Protein AF-A0A520IF38-F1 (afdb_monomer_lite)

Radius of gyration: 32.6 Å; chains: 1; bounding box: 82×44×104 Å

Foldseek 3Di:
DDDDDDDPDPPPPDPDCVVVVVVVVVVVVVPPPPPDPPDDDPPNDDDDDAAEAEALDPCCLVPVLVVCVVVVHEYEYAYAQCRPNCVVCVVSVLVSVVSVHHYHHCWNHNADACPDPPNPVHDPVSHPVPADPVNRVVRRVVVVCVCCVSRPDDDPPDPPPPDDPPPPCPPPPPVDDD

Sequence (178 aa):
MTRRFKQVNDNKKKPTSFARLACAIAALCVVQNCWAAEFKWPQKYKAAVSLSYDDALDSQLDNAVPSLNKFKIKGTFYLVAASSTLAPRLEAWRKVAQQGHELGNHTLFHQCSKSAPGRDFVLAKNDLDKISLDQMVDQDSEVFFFVFRHFTNRHPQLPVSEGLLHTFRAGLKIDCIQ

pLDDT: mean 76.05, std 20.92, range [29.44, 98.44]

Secondary structure (DSSP, 8-state):
-------------PPPTHHHHHHHHHHHHHGGG--PPPP--GGG-------EE-TT-HHIIIIIHHHHHHTT---EEEE-TT-TTTTTTHHHHHHHHHTT-EEEE--SS--B--SSTT-TTS-GGGBGGG--HHHHHHHHHHHHHHHHHHHS-S-TTS----S-------SS------

Structure (mmCIF, N/CA/C/O backbone):
data_AF-A0A520IF38-F1
#
_entry.id   AF-A0A520IF38-F1
#
loop_
_atom_site.group_PDB
_atom_site.id
_atom_site.type_symbol
_atom_site.label_atom_id
_atom_site.label_alt_id
_atom_site.label_comp_id
_atom_site.label_asym_id
_atom_site.label_entity_id
_atom_site.label_seq_id
_atom_site.pdbx_PDB_ins_code
_atom_site.Cartn_x
_atom_site.Cartn_y
_atom_site.Cartn_z
_atom_site.occupancy
_atom_site.B_iso_or_equiv
_atom_site.auth_seq_id
_atom_site.auth_comp_id
_atom_site.auth_as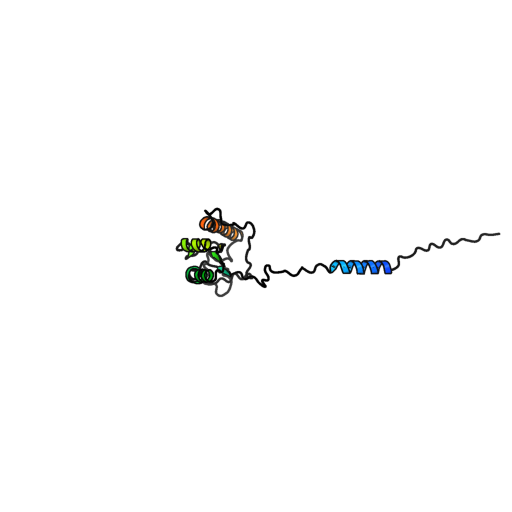ym_id
_atom_site.auth_atom_id
_atom_site.pdbx_PDB_model_num
ATOM 1 N N . MET A 1 1 ? 61.622 25.761 90.788 1.00 46.09 1 MET A N 1
ATOM 2 C CA . MET A 1 1 ? 62.059 25.715 89.370 1.00 46.09 1 MET A CA 1
ATOM 3 C C . MET A 1 1 ? 61.909 24.263 88.928 1.00 46.09 1 MET A C 1
ATOM 5 O O . MET A 1 1 ? 62.318 23.420 89.699 1.00 46.09 1 MET A O 1
ATOM 9 N N . THR A 1 2 ? 61.255 23.855 87.840 1.00 39.81 2 THR A N 1
ATOM 10 C CA . THR A 1 2 ? 61.107 24.480 86.519 1.00 39.81 2 THR A CA 1
ATOM 11 C C . THR A 1 2 ? 59.984 23.758 85.744 1.00 39.81 2 THR A C 1
ATOM 13 O O . THR A 1 2 ? 59.909 22.538 85.754 1.00 39.81 2 THR A O 1
ATOM 16 N N . ARG A 1 3 ? 59.140 24.551 85.068 1.00 44.78 3 ARG A N 1
ATOM 17 C CA . ARG A 1 3 ? 58.404 24.302 83.805 1.00 44.78 3 ARG A CA 1
ATOM 18 C C . ARG A 1 3 ? 57.651 22.967 83.618 1.00 44.78 3 ARG A C 1
ATOM 20 O O . ARG A 1 3 ? 58.190 21.970 83.156 1.00 44.78 3 ARG A O 1
ATOM 27 N N . ARG A 1 4 ? 56.328 23.038 83.818 1.00 49.22 4 ARG A N 1
ATOM 28 C CA . ARG A 1 4 ? 55.328 22.072 83.334 1.00 49.22 4 ARG A CA 1
ATOM 29 C C . ARG A 1 4 ? 55.086 22.309 81.833 1.00 49.22 4 ARG A C 1
ATOM 31 O O . ARG A 1 4 ? 54.652 23.392 81.448 1.00 49.22 4 ARG A O 1
ATOM 38 N N . PHE A 1 5 ? 55.370 21.309 81.001 1.00 54.53 5 PHE A N 1
ATOM 39 C CA . PHE A 1 5 ? 54.972 21.269 79.592 1.00 54.53 5 PHE A CA 1
ATOM 40 C C . PHE A 1 5 ? 53.438 21.239 79.487 1.00 54.53 5 PHE A C 1
ATOM 42 O O . PHE A 1 5 ? 52.798 20.375 80.086 1.00 54.53 5 PHE A O 1
ATOM 49 N N . LYS A 1 6 ? 52.837 22.152 78.714 1.00 52.03 6 LYS A N 1
ATOM 50 C CA . LYS A 1 6 ? 51.469 21.975 78.207 1.00 52.03 6 LYS A CA 1
ATOM 51 C C . LYS A 1 6 ? 51.571 21.253 76.865 1.00 52.03 6 LYS A C 1
ATOM 53 O O . LYS A 1 6 ? 52.006 21.843 75.882 1.00 52.03 6 LYS A O 1
ATOM 58 N N . GLN A 1 7 ? 51.172 19.984 76.837 1.00 52.84 7 GLN A N 1
ATOM 59 C CA . GLN A 1 7 ? 50.788 19.323 75.595 1.00 52.84 7 GLN A CA 1
ATOM 60 C C . GLN A 1 7 ? 49.534 20.018 75.053 1.00 52.84 7 GLN A C 1
ATOM 62 O O . GLN A 1 7 ? 48.501 20.044 75.722 1.00 52.84 7 GLN A O 1
ATOM 67 N N . VAL A 1 8 ? 49.616 20.575 73.846 1.00 56.62 8 VAL A N 1
ATOM 68 C CA . VAL A 1 8 ? 48.428 20.832 73.029 1.00 56.62 8 VAL A CA 1
ATOM 69 C C . VAL A 1 8 ? 48.197 19.554 72.238 1.00 56.62 8 VAL A C 1
ATOM 71 O O . VAL A 1 8 ? 48.957 19.220 71.335 1.00 56.62 8 VAL A O 1
ATOM 74 N N . ASN A 1 9 ? 47.197 18.794 72.670 1.00 50.81 9 ASN A N 1
ATOM 75 C CA . ASN A 1 9 ? 46.782 17.562 72.023 1.00 50.81 9 ASN A CA 1
ATOM 76 C C . ASN A 1 9 ? 45.869 17.945 70.851 1.00 50.81 9 ASN A C 1
ATOM 78 O O . ASN A 1 9 ? 44.745 18.405 71.060 1.00 50.81 9 ASN A O 1
ATOM 82 N N . ASP A 1 10 ? 46.377 17.814 69.628 1.00 59.31 10 ASP A N 1
ATOM 83 C CA . ASP A 1 10 ? 45.674 18.166 68.394 1.00 59.31 10 ASP A CA 1
ATOM 84 C C . ASP A 1 10 ? 44.671 17.054 68.045 1.00 59.31 10 ASP A C 1
ATOM 86 O O . ASP A 1 10 ? 44.930 16.145 67.254 1.00 59.31 10 ASP A O 1
ATOM 90 N N . ASN A 1 11 ? 43.522 17.063 68.725 1.00 52.97 11 ASN A N 1
ATOM 91 C CA . ASN A 1 11 ? 42.489 16.045 68.568 1.00 52.97 11 ASN A CA 1
ATOM 92 C C . ASN A 1 11 ? 41.610 16.371 67.348 1.00 52.97 11 ASN A C 1
ATOM 94 O O . ASN A 1 11 ? 40.465 16.818 67.469 1.00 52.97 11 ASN A O 1
ATOM 98 N N . LYS A 1 12 ? 42.165 16.172 66.146 1.00 59.44 12 LYS A N 1
ATOM 99 C CA . LYS A 1 12 ? 41.410 16.225 64.889 1.00 59.44 12 LYS A CA 1
ATOM 100 C C . LYS A 1 12 ? 40.370 15.107 64.898 1.00 59.44 12 LYS A C 1
ATOM 102 O O . LYS A 1 12 ? 40.682 13.943 64.646 1.00 59.44 12 LYS A O 1
ATOM 107 N N . LYS A 1 13 ? 39.119 15.468 65.198 1.00 59.72 13 LYS A N 1
ATOM 108 C CA . LYS A 1 13 ? 37.960 14.574 65.109 1.00 59.72 13 LYS A CA 1
ATOM 109 C C . LYS A 1 13 ? 37.870 14.032 63.681 1.00 59.72 13 LYS A C 1
ATOM 111 O O . LYS A 1 13 ? 37.511 14.759 62.758 1.00 59.72 13 LYS A O 1
ATOM 116 N N . LYS A 1 14 ? 38.227 12.758 63.494 1.00 59.25 14 LYS A N 1
ATOM 117 C CA . LYS A 1 14 ? 38.015 12.051 62.228 1.00 59.25 14 LYS A CA 1
ATOM 118 C C . LYS A 1 14 ? 36.505 12.020 61.960 1.00 59.25 14 LYS A C 1
ATOM 120 O O . LYS A 1 14 ? 35.764 11.624 62.861 1.00 59.25 14 LYS A O 1
ATOM 125 N N . PRO A 1 15 ? 36.036 12.448 60.775 1.00 54.50 15 PRO A N 1
ATOM 126 C CA . PRO A 1 15 ? 34.615 12.433 60.463 1.00 54.50 15 PRO A CA 1
ATOM 127 C C . PRO A 1 15 ? 34.105 10.993 60.563 1.00 54.50 15 PRO A C 1
ATOM 129 O O . PRO A 1 15 ? 34.643 10.076 59.941 1.00 54.50 15 PRO A O 1
ATOM 132 N N . THR A 1 16 ? 33.111 10.803 61.422 1.00 57.38 16 THR A N 1
ATOM 133 C CA . THR A 1 16 ? 32.509 9.514 61.751 1.00 57.38 16 THR A CA 1
ATOM 134 C C . THR A 1 16 ? 31.864 8.900 60.505 1.00 57.38 16 THR A C 1
ATOM 136 O O . THR A 1 16 ? 31.177 9.579 59.739 1.00 57.38 16 THR A O 1
ATOM 139 N N . SER A 1 17 ? 32.085 7.597 60.287 1.00 58.88 17 SER A N 1
ATOM 140 C CA . SER A 1 17 ? 31.620 6.862 59.094 1.00 58.88 17 SER A CA 1
ATOM 141 C C . SER A 1 17 ? 30.094 6.862 58.919 1.00 58.88 17 SER A C 1
ATOM 143 O O . SER A 1 17 ? 29.604 6.643 57.812 1.00 58.88 17 SER A O 1
ATOM 145 N N . PHE A 1 18 ? 29.346 7.209 59.969 1.00 55.03 18 PHE A N 1
ATOM 146 C CA . PHE A 1 18 ? 27.892 7.361 59.952 1.00 55.03 18 PHE A CA 1
ATOM 147 C C . PHE A 1 18 ? 27.392 8.451 58.993 1.00 55.03 18 PHE A C 1
ATOM 149 O O . PHE A 1 18 ? 26.365 8.257 58.347 1.00 55.03 18 PHE A O 1
ATOM 156 N N . ALA A 1 19 ? 28.132 9.553 58.816 1.00 54.25 19 ALA A N 1
ATOM 157 C CA . ALA A 1 19 ? 27.725 10.619 57.892 1.00 54.25 19 ALA A CA 1
ATOM 158 C C . ALA A 1 19 ? 27.808 10.184 56.415 1.00 54.25 19 ALA A C 1
ATOM 160 O O . ALA A 1 19 ? 27.009 10.614 55.586 1.00 54.25 19 ALA A O 1
ATOM 161 N N . ARG A 1 20 ? 28.747 9.288 56.080 1.00 53.75 20 ARG A N 1
ATOM 162 C CA . ARG A 1 20 ? 28.906 8.759 54.715 1.00 53.75 20 ARG A CA 1
ATOM 163 C C . ARG A 1 20 ? 27.850 7.706 54.376 1.00 53.75 20 ARG A C 1
ATOM 165 O O . ARG A 1 20 ? 27.393 7.663 53.239 1.00 53.75 20 ARG A O 1
ATOM 172 N N . LEU A 1 21 ? 27.428 6.910 55.361 1.00 54.97 21 LEU A N 1
ATOM 173 C CA . LEU A 1 21 ? 26.376 5.907 55.179 1.00 54.97 21 LEU A CA 1
ATOM 174 C C . LEU A 1 21 ? 24.992 6.554 54.989 1.00 54.97 21 LEU A C 1
ATOM 176 O O . LEU A 1 21 ? 24.224 6.113 54.139 1.00 54.97 21 LEU A O 1
ATOM 180 N N . ALA A 1 22 ? 24.707 7.649 55.702 1.00 56.53 22 ALA A N 1
ATOM 181 C CA . ALA A 1 22 ? 23.460 8.402 55.545 1.00 56.53 22 ALA A CA 1
ATOM 182 C C . ALA A 1 22 ? 23.320 9.047 54.148 1.00 56.53 22 ALA A C 1
ATOM 184 O O . ALA A 1 22 ? 22.251 8.968 53.544 1.00 56.53 22 ALA A O 1
ATOM 185 N N . CYS A 1 23 ? 24.401 9.610 53.589 1.00 55.41 23 CYS A N 1
ATOM 186 C CA . CYS A 1 23 ? 24.392 10.134 52.215 1.00 55.41 23 CYS A CA 1
ATOM 187 C C . CYS A 1 23 ? 24.214 9.037 51.151 1.00 55.41 23 CYS A C 1
ATOM 189 O O . CYS A 1 23 ? 23.537 9.270 50.154 1.00 55.41 23 CYS A O 1
ATOM 191 N N . ALA A 1 24 ? 24.784 7.844 51.351 1.00 57.03 24 ALA A N 1
ATOM 192 C CA . ALA A 1 24 ? 24.654 6.740 50.396 1.00 57.03 24 ALA A CA 1
ATOM 193 C C . ALA A 1 24 ? 23.223 6.165 50.344 1.00 57.03 24 ALA A C 1
ATOM 195 O O . ALA A 1 24 ? 22.737 5.829 49.267 1.00 57.03 24 ALA A O 1
ATOM 196 N N . ILE A 1 25 ? 22.523 6.112 51.483 1.00 57.88 25 ILE A N 1
ATOM 197 C CA . ILE A 1 25 ? 21.121 5.666 51.552 1.00 57.88 25 ILE A CA 1
ATOM 198 C C . ILE A 1 25 ? 20.184 6.714 50.931 1.00 57.88 25 ILE A C 1
ATOM 200 O O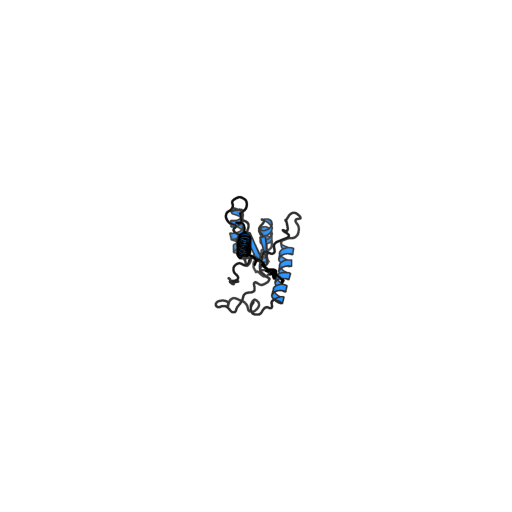 . ILE A 1 25 ? 19.291 6.359 50.166 1.00 57.88 25 ILE A O 1
ATOM 204 N N . ALA A 1 26 ? 20.424 8.007 51.178 1.00 58.03 26 ALA A N 1
ATOM 205 C CA . ALA A 1 26 ? 19.653 9.078 50.546 1.00 58.03 26 ALA A CA 1
ATOM 206 C C . ALA A 1 26 ? 19.834 9.109 49.015 1.00 58.03 26 ALA A C 1
ATOM 208 O O . ALA A 1 26 ? 18.866 9.325 48.291 1.00 58.03 26 ALA A O 1
ATOM 209 N N . ALA A 1 27 ? 21.043 8.830 48.513 1.00 57.41 27 ALA A N 1
ATOM 210 C CA . ALA A 1 27 ? 21.309 8.747 47.077 1.00 57.41 27 ALA A CA 1
ATOM 211 C C . ALA A 1 27 ? 20.628 7.539 46.405 1.00 57.41 27 ALA A C 1
ATOM 213 O O . ALA A 1 27 ? 20.219 7.647 45.253 1.00 57.41 27 ALA A O 1
ATOM 214 N N . LEU A 1 28 ? 20.447 6.418 47.115 1.00 55.19 28 LEU A N 1
ATOM 215 C CA . LEU A 1 28 ? 19.783 5.221 46.582 1.00 55.19 28 LEU A CA 1
ATOM 216 C C . LEU A 1 28 ? 18.256 5.401 46.443 1.00 55.19 28 LEU A C 1
ATOM 218 O O . LEU A 1 28 ? 17.656 4.844 45.526 1.00 55.19 28 LEU A O 1
ATOM 222 N N . CYS A 1 29 ? 17.632 6.231 47.288 1.00 54.22 29 CYS A N 1
ATOM 223 C CA . CYS A 1 29 ? 16.196 6.533 47.209 1.00 54.22 29 CYS A CA 1
ATOM 224 C C . CYS A 1 29 ? 15.817 7.452 46.032 1.00 54.22 29 CYS A C 1
ATOM 226 O O . CYS A 1 29 ? 14.695 7.375 45.538 1.00 54.22 29 CYS A O 1
ATOM 228 N N . VAL A 1 30 ? 16.732 8.297 45.539 1.00 56.22 30 VAL A N 1
ATOM 229 C CA . VAL A 1 30 ? 16.448 9.207 44.406 1.00 56.22 30 VAL A CA 1
ATOM 230 C C . VAL A 1 30 ? 16.386 8.459 43.063 1.00 56.22 30 VAL A C 1
ATOM 232 O O . VAL A 1 30 ? 15.740 8.925 42.129 1.00 56.22 30 VAL A O 1
ATOM 235 N N . VAL A 1 31 ? 16.976 7.262 42.966 1.00 57.16 31 VAL A N 1
ATOM 236 C CA . VAL A 1 31 ? 17.011 6.468 41.720 1.00 57.16 31 VAL A CA 1
ATOM 237 C C . VAL A 1 31 ? 15.728 5.642 41.502 1.00 57.16 31 VAL A C 1
ATOM 239 O O . VAL A 1 31 ? 15.521 5.099 40.421 1.00 57.16 31 VAL A O 1
ATOM 242 N N . GLN A 1 32 ? 14.825 5.553 42.487 1.00 56.34 32 GLN A N 1
ATOM 243 C CA . GLN A 1 32 ? 13.659 4.656 42.410 1.00 56.34 32 GLN A CA 1
ATOM 244 C C . GLN A 1 32 ? 12.448 5.203 41.633 1.00 56.34 32 GLN A C 1
ATOM 246 O O . GLN A 1 32 ? 11.543 4.430 41.335 1.00 56.34 32 GLN A O 1
ATOM 251 N N . ASN A 1 33 ? 12.423 6.482 41.240 1.00 55.97 33 ASN A N 1
ATOM 252 C CA . ASN A 1 33 ? 11.250 7.084 40.581 1.00 55.97 33 ASN A CA 1
ATOM 253 C C . ASN A 1 33 ? 11.306 7.158 39.046 1.00 55.97 33 ASN A C 1
ATOM 255 O O . ASN A 1 33 ? 10.424 7.755 38.435 1.00 55.97 33 ASN A O 1
ATOM 259 N N . CYS A 1 34 ? 12.262 6.493 38.394 1.00 58.94 34 CYS A N 1
ATOM 260 C CA . CYS A 1 34 ? 12.189 6.248 36.947 1.00 58.94 34 CYS A CA 1
ATOM 261 C C . CYS A 1 34 ? 11.393 4.969 36.634 1.00 58.94 34 CYS A C 1
ATOM 263 O O . CYS A 1 34 ? 11.820 4.140 35.835 1.00 58.94 34 CYS A O 1
ATOM 265 N N . TRP A 1 35 ? 10.245 4.772 37.281 1.00 57.28 35 TRP A N 1
ATOM 266 C CA . TRP A 1 35 ? 9.264 3.806 36.795 1.00 57.28 35 TRP A CA 1
ATOM 267 C C . TRP A 1 35 ? 8.404 4.545 35.782 1.00 57.28 35 TRP A C 1
ATOM 269 O O . TRP A 1 35 ? 7.701 5.494 36.131 1.00 57.28 35 TRP A O 1
ATOM 279 N N . ALA A 1 36 ? 8.527 4.156 34.512 1.00 67.19 36 ALA A N 1
ATOM 280 C CA . ALA A 1 36 ? 7.678 4.665 33.447 1.00 67.19 36 ALA A CA 1
ATOM 281 C C . ALA A 1 36 ? 6.216 4.553 33.899 1.00 67.19 36 ALA A C 1
ATOM 283 O O . ALA A 1 36 ? 5.750 3.461 34.228 1.00 67.19 36 ALA A O 1
ATOM 284 N N . ALA A 1 37 ? 5.521 5.690 33.981 1.00 72.94 37 ALA A N 1
ATOM 285 C CA . ALA A 1 37 ? 4.114 5.712 34.343 1.00 72.94 37 ALA A CA 1
ATOM 286 C C . ALA A 1 37 ? 3.343 4.754 33.424 1.00 72.94 37 ALA A C 1
ATOM 288 O O . ALA A 1 37 ? 3.540 4.765 32.208 1.00 72.94 37 ALA A O 1
ATOM 289 N N . GLU A 1 38 ? 2.485 3.919 34.012 1.00 79.00 38 GLU A N 1
ATOM 290 C CA . GLU A 1 38 ? 1.653 2.975 33.268 1.00 79.00 38 GLU A CA 1
ATOM 291 C C . GLU A 1 38 ? 0.860 3.733 32.193 1.00 79.00 38 GLU A C 1
ATOM 293 O O . GLU A 1 38 ? 0.093 4.652 32.503 1.00 79.00 38 GLU A O 1
ATOM 298 N N . PHE A 1 39 ? 1.072 3.382 30.920 1.00 84.94 39 PHE A N 1
ATOM 299 C CA . PHE A 1 39 ? 0.350 4.001 29.814 1.00 84.94 39 PHE A CA 1
ATOM 300 C C . PHE A 1 39 ? -1.143 3.694 29.948 1.00 84.94 39 PHE A C 1
ATOM 302 O O . PHE A 1 39 ? -1.565 2.539 29.895 1.00 84.94 39 PHE A O 1
ATOM 309 N N . LYS A 1 40 ? -1.955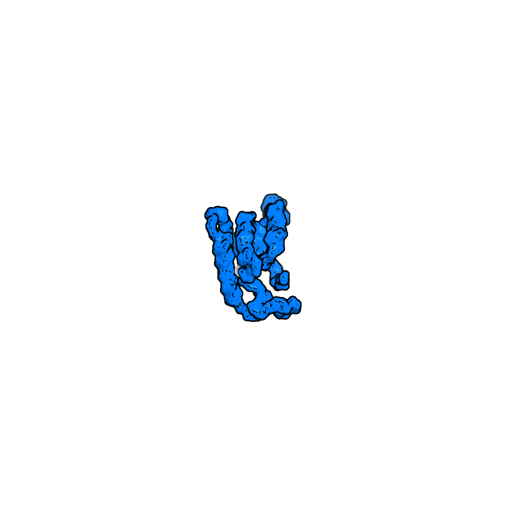 4.742 30.107 1.00 86.88 40 LYS A N 1
ATOM 310 C CA . LYS A 1 40 ? -3.409 4.617 30.194 1.00 86.88 40 LYS A CA 1
ATOM 311 C C . LYS A 1 40 ? -4.026 4.898 28.837 1.00 86.88 40 LYS A C 1
ATOM 313 O O . LYS A 1 40 ? -4.005 6.029 28.358 1.00 86.88 40 LYS A O 1
ATOM 318 N N . TRP A 1 41 ? -4.630 3.871 28.256 1.00 89.62 41 TRP A N 1
ATOM 319 C CA . TRP A 1 41 ? -5.449 4.023 27.064 1.00 89.62 41 TRP A CA 1
ATOM 320 C C . TRP A 1 41 ? -6.585 5.036 27.302 1.00 89.62 41 TRP A C 1
ATOM 322 O O . TRP A 1 41 ? -7.235 5.008 28.356 1.00 89.62 41 TRP A O 1
ATOM 332 N N . PRO A 1 42 ? -6.872 5.919 26.331 1.00 89.12 42 PRO A N 1
ATOM 333 C CA . PRO A 1 42 ? -8.000 6.836 26.422 1.00 89.12 42 PRO A CA 1
ATOM 334 C C . PRO A 1 42 ? -9.330 6.068 26.456 1.00 89.12 42 PRO A C 1
ATOM 336 O O . PRO A 1 42 ? -9.422 4.928 26.007 1.00 89.12 42 PRO A O 1
ATOM 339 N N . GLN A 1 43 ? -10.381 6.698 26.994 1.00 84.94 43 GLN A N 1
ATOM 340 C CA . GLN A 1 43 ? -11.774 6.215 26.924 1.00 84.94 43 GLN A CA 1
ATOM 341 C C . GLN A 1 43 ? -12.000 4.748 27.369 1.00 84.94 43 GLN A C 1
ATOM 343 O O . GLN A 1 43 ? -12.951 4.106 26.932 1.00 84.94 43 GLN A O 1
ATOM 348 N N . LYS A 1 44 ? -11.167 4.227 28.287 1.00 86.62 44 LYS A N 1
ATOM 349 C CA . LYS A 1 44 ? -11.210 2.842 28.811 1.00 86.62 44 LYS A CA 1
ATOM 350 C C . LYS A 1 44 ? -10.914 1.746 27.774 1.00 86.62 44 LYS A C 1
ATOM 352 O O . LYS A 1 44 ? -11.206 0.576 28.039 1.00 86.62 44 LYS A O 1
ATOM 357 N N . TYR A 1 45 ? -10.331 2.086 26.623 1.00 89.69 45 TYR A N 1
ATOM 358 C CA . TYR A 1 45 ? -9.839 1.074 25.689 1.00 89.69 45 TYR A CA 1
ATOM 359 C C . TYR A 1 45 ? -8.713 0.248 26.322 1.00 89.69 45 TYR A C 1
ATOM 361 O O . TYR A 1 45 ? -8.150 0.611 27.352 1.00 89.69 45 TYR A O 1
ATOM 369 N N . LYS A 1 46 ? -8.417 -0.910 25.733 1.00 91.00 46 LYS A N 1
ATOM 370 C CA . LYS A 1 46 ? -7.360 -1.817 26.218 1.00 91.00 46 LYS A CA 1
ATOM 371 C C . LYS A 1 46 ? -6.290 -2.106 25.169 1.00 91.00 46 LYS A C 1
ATOM 373 O O . LYS A 1 46 ? -5.245 -2.649 25.506 1.00 91.00 46 LYS A O 1
ATOM 378 N N . ALA A 1 47 ? -6.573 -1.774 23.914 1.00 91.38 47 ALA A N 1
ATOM 379 C CA . ALA A 1 47 ? -5.694 -1.960 22.775 1.00 91.38 47 ALA A CA 1
ATOM 380 C C . ALA A 1 47 ? -6.150 -1.051 21.627 1.00 91.38 47 ALA A C 1
ATOM 382 O O . ALA A 1 47 ? -7.297 -0.594 21.608 1.00 91.38 47 ALA A O 1
ATOM 383 N N . ALA A 1 48 ? -5.264 -0.862 20.655 1.00 90.12 48 ALA A N 1
ATOM 384 C CA . ALA A 1 48 ? -5.577 -0.330 19.338 1.00 90.12 48 ALA A CA 1
ATOM 385 C C . ALA A 1 48 ? -5.186 -1.365 18.278 1.00 90.12 48 ALA A C 1
ATOM 387 O O . ALA A 1 48 ? -4.229 -2.117 18.462 1.00 90.12 48 ALA A O 1
ATOM 388 N N . VAL A 1 49 ? -5.934 -1.396 17.178 1.00 91.88 49 VAL A N 1
ATOM 389 C CA . VAL A 1 49 ? -5.649 -2.231 16.008 1.00 91.88 49 VAL A CA 1
ATOM 390 C C . VAL A 1 49 ? -5.530 -1.303 14.809 1.00 91.88 49 VAL A C 1
ATOM 392 O O . VAL A 1 49 ? -6.397 -0.454 14.611 1.00 91.88 49 VAL A O 1
ATOM 395 N N . SER A 1 50 ? -4.465 -1.471 14.027 1.00 92.00 50 SER A N 1
ATOM 396 C CA . SER A 1 50 ? -4.303 -0.831 12.722 1.00 92.00 50 SER A CA 1
ATOM 397 C C . SER A 1 50 ? -4.427 -1.898 11.640 1.00 92.00 50 SER A C 1
ATOM 399 O O . SER A 1 50 ? -3.828 -2.967 11.767 1.00 92.00 50 SER A O 1
ATOM 401 N N . LEU A 1 51 ? -5.230 -1.626 10.613 1.00 95.50 51 LEU A N 1
ATOM 402 C CA . LEU A 1 51 ? -5.403 -2.504 9.459 1.00 95.50 51 LEU A CA 1
ATOM 403 C C . LEU A 1 51 ? -4.769 -1.829 8.246 1.00 95.50 51 LEU A C 1
ATOM 405 O O . LEU A 1 51 ? -5.276 -0.808 7.776 1.00 95.50 51 LEU A O 1
ATOM 409 N N . SER A 1 52 ? -3.675 -2.409 7.762 1.00 94.94 52 SER A N 1
ATOM 410 C CA . SER A 1 52 ? -2.949 -1.946 6.583 1.00 94.94 52 SER A CA 1
ATOM 411 C C . SER A 1 52 ? -2.967 -2.991 5.472 1.00 94.94 52 SER A C 1
ATOM 413 O O . SER A 1 52 ? -2.975 -4.194 5.742 1.00 94.94 52 SER A O 1
ATOM 415 N N . TYR A 1 53 ? -2.982 -2.519 4.231 1.00 95.50 53 TYR A N 1
ATOM 416 C CA . TYR A 1 53 ? -3.002 -3.336 3.022 1.00 95.50 53 TYR A CA 1
ATOM 417 C C . TYR A 1 53 ? -1.964 -2.805 2.034 1.00 95.50 53 TYR A C 1
ATOM 419 O O . TYR A 1 53 ? -1.959 -1.606 1.763 1.00 95.50 53 TYR A O 1
ATOM 427 N N . ASP A 1 54 ? -1.147 -3.690 1.470 1.00 93.50 54 ASP A N 1
ATOM 428 C CA . ASP A 1 54 ? -0.045 -3.339 0.564 1.00 93.50 54 ASP A CA 1
ATOM 429 C C . ASP A 1 54 ? -0.385 -3.728 -0.890 1.00 93.50 54 ASP A C 1
ATOM 431 O O . ASP A 1 54 ? -1.393 -4.382 -1.143 1.00 93.50 54 ASP A O 1
ATOM 435 N N . ASP A 1 55 ? 0.414 -3.314 -1.871 1.00 92.50 55 ASP A N 1
ATOM 436 C CA . ASP A 1 55 ? 0.342 -3.744 -3.287 1.00 92.50 55 ASP A CA 1
ATOM 437 C C . ASP A 1 55 ? -0.825 -3.241 -4.154 1.00 92.50 55 ASP A C 1
ATOM 439 O O . ASP A 1 55 ? -0.813 -3.415 -5.378 1.00 92.50 55 ASP A O 1
ATOM 443 N N . ALA A 1 56 ? -1.815 -2.557 -3.574 1.00 93.69 56 ALA A N 1
ATOM 444 C CA . ALA A 1 56 ? -2.997 -2.060 -4.289 1.00 93.69 56 ALA A CA 1
ATOM 445 C C . ALA A 1 56 ? -3.796 -3.157 -5.032 1.00 93.69 56 ALA A C 1
ATOM 447 O O . ALA A 1 56 ? -4.276 -2.936 -6.142 1.00 93.69 56 ALA A O 1
ATOM 448 N N . LEU A 1 57 ? -3.960 -4.352 -4.467 1.00 94.94 57 LEU A N 1
ATOM 449 C CA . LEU A 1 57 ? -4.621 -5.471 -5.159 1.00 94.94 57 LEU A CA 1
ATOM 450 C C . LEU A 1 57 ? -6.109 -5.207 -5.472 1.00 94.94 57 LEU A C 1
ATOM 452 O O . LEU A 1 57 ? -6.819 -4.575 -4.691 1.00 94.94 57 LEU A O 1
ATOM 456 N N . ASP A 1 58 ? -6.630 -5.786 -6.562 1.00 96.75 58 ASP A N 1
ATOM 457 C CA . ASP A 1 58 ? -8.058 -5.690 -6.926 1.00 96.75 58 ASP A CA 1
ATOM 458 C C . ASP A 1 58 ? -8.983 -6.196 -5.812 1.00 96.75 58 ASP A C 1
ATOM 460 O O . ASP A 1 58 ? -10.007 -5.583 -5.504 1.00 96.75 58 ASP A O 1
ATOM 464 N N . SER A 1 59 ? -8.574 -7.268 -5.128 1.00 97.06 59 SER A N 1
ATOM 465 C CA . SER A 1 59 ? -9.315 -7.845 -4.004 1.00 97.06 59 SER A CA 1
ATOM 466 C C . SER A 1 59 ? -9.536 -6.856 -2.856 1.00 97.06 59 SER A C 1
ATOM 468 O O . SER A 1 59 ? -10.498 -7.006 -2.097 1.00 97.06 59 SER A O 1
ATOM 470 N N . GLN A 1 60 ? -8.689 -5.833 -2.728 1.00 97.50 60 GLN A N 1
ATOM 471 C CA . GLN A 1 60 ? -8.842 -4.798 -1.713 1.00 97.50 60 GLN A CA 1
ATOM 472 C C . GLN A 1 60 ? -10.016 -3.886 -2.046 1.00 97.50 60 GLN A C 1
ATOM 474 O O . GLN A 1 60 ? -10.842 -3.616 -1.175 1.00 97.50 60 GLN A O 1
ATOM 479 N N . LEU A 1 61 ? -10.138 -3.475 -3.308 1.00 97.81 61 LEU A N 1
ATOM 480 C CA . LEU A 1 61 ? -11.273 -2.688 -3.783 1.00 97.81 61 LEU A CA 1
ATOM 481 C C . LEU A 1 61 ? -12.569 -3.504 -3.776 1.00 97.81 61 LEU A C 1
ATOM 483 O O . LEU A 1 61 ? -13.617 -2.983 -3.398 1.00 97.81 61 LEU A O 1
ATOM 487 N N . ASP A 1 62 ? -12.492 -4.775 -4.166 1.00 98.19 62 ASP A N 1
ATOM 488 C CA . ASP A 1 62 ? -13.677 -5.605 -4.391 1.00 98.19 62 ASP A CA 1
ATOM 489 C C . ASP A 1 62 ? -14.221 -6.235 -3.101 1.00 98.19 62 ASP A C 1
ATOM 491 O O . ASP A 1 62 ? -15.428 -6.439 -2.981 1.00 98.19 62 ASP A O 1
ATOM 495 N N . ASN A 1 63 ? -13.358 -6.504 -2.112 1.00 98.38 63 ASN A N 1
ATOM 496 C CA . ASN A 1 63 ? -13.741 -7.219 -0.888 1.00 98.38 63 ASN A CA 1
ATOM 497 C C . ASN A 1 63 ? -13.404 -6.454 0.396 1.00 98.38 63 ASN A C 1
ATOM 499 O O . ASN A 1 63 ? -14.268 -6.300 1.269 1.00 98.38 63 ASN A O 1
ATOM 503 N N . ALA A 1 64 ? -12.160 -5.980 0.538 1.00 98.12 64 ALA A N 1
ATOM 504 C CA . ALA A 1 64 ? -11.691 -5.395 1.796 1.00 98.12 64 ALA A CA 1
ATOM 505 C C . ALA A 1 64 ? -12.388 -4.062 2.098 1.00 98.12 64 ALA A C 1
ATOM 507 O O . ALA A 1 64 ? -13.000 -3.917 3.156 1.00 98.12 64 ALA A O 1
ATOM 508 N N . VAL A 1 65 ? -12.377 -3.121 1.152 1.00 98.25 65 VAL A N 1
ATOM 509 C CA . VAL A 1 65 ? -13.012 -1.803 1.289 1.00 98.25 65 VAL A CA 1
ATOM 510 C C . VAL A 1 65 ? -14.513 -1.927 1.599 1.00 98.25 65 VAL A C 1
ATOM 512 O O . VAL A 1 65 ? -14.953 -1.341 2.593 1.00 98.25 65 VAL A O 1
ATOM 515 N N . PRO A 1 66 ? -15.324 -2.712 0.855 1.00 98.38 66 PRO A N 1
ATOM 516 C CA . PRO A 1 66 ? -16.731 -2.917 1.204 1.00 98.38 66 PRO A CA 1
ATOM 517 C C . PRO A 1 66 ? -16.936 -3.475 2.617 1.00 98.38 66 PRO A C 1
ATOM 519 O O . PRO A 1 66 ? -17.833 -3.028 3.336 1.00 98.38 66 PRO A O 1
ATOM 522 N N . SER A 1 67 ? -16.090 -4.417 3.040 1.00 98.44 67 SER A N 1
ATOM 523 C CA . SER A 1 67 ? -16.176 -5.033 4.368 1.00 98.44 67 SER A CA 1
ATOM 524 C C . SER A 1 67 ? -15.850 -4.035 5.478 1.00 98.44 67 SER A C 1
ATOM 526 O O . SER A 1 67 ? -16.618 -3.902 6.431 1.00 98.44 67 SER A O 1
ATOM 528 N N . LEU A 1 68 ? -14.759 -3.280 5.338 1.00 98.38 68 LEU A N 1
ATOM 529 C CA . LEU A 1 68 ? -14.371 -2.242 6.294 1.00 98.38 68 LEU A CA 1
ATOM 530 C C . LEU A 1 68 ? -15.461 -1.174 6.426 1.00 98.38 68 LEU A C 1
ATOM 532 O O . LEU A 1 68 ? -15.877 -0.842 7.538 1.00 98.38 68 LEU A O 1
ATOM 536 N N . ASN A 1 69 ? -16.000 -0.712 5.296 1.00 98.12 69 ASN A N 1
ATOM 537 C CA . ASN A 1 69 ? -17.088 0.260 5.264 1.00 98.12 69 ASN A CA 1
ATOM 538 C C . ASN A 1 69 ? -18.349 -0.248 5.969 1.00 98.12 69 ASN A C 1
ATOM 540 O O . ASN A 1 69 ? -18.946 0.488 6.759 1.00 98.12 69 ASN A O 1
ATOM 544 N N . LYS A 1 70 ? -18.730 -1.513 5.747 1.00 98.25 70 LYS A N 1
ATOM 545 C CA . LYS A 1 70 ? -19.877 -2.146 6.417 1.00 98.25 70 LYS A CA 1
ATOM 546 C C . LYS A 1 70 ? -19.757 -2.086 7.941 1.00 98.25 70 LYS A C 1
ATOM 548 O O . LYS A 1 70 ? -20.748 -1.824 8.620 1.00 98.25 70 LYS A O 1
ATOM 553 N N . PHE A 1 71 ? -18.556 -2.297 8.476 1.00 97.69 71 PHE A N 1
ATOM 554 C CA . PHE A 1 71 ? -18.293 -2.249 9.917 1.00 97.69 71 PHE A CA 1
ATOM 555 C C . PHE A 1 71 ? -17.855 -0.867 10.422 1.00 97.69 71 PHE A C 1
ATOM 557 O O . PHE A 1 71 ? -17.584 -0.716 11.610 1.00 97.69 71 PHE A O 1
ATOM 564 N N . LYS A 1 72 ? -17.824 0.152 9.549 1.00 96.94 72 LYS A N 1
ATOM 565 C CA . LYS A 1 72 ? -17.353 1.515 9.848 1.00 96.94 72 LYS A CA 1
ATOM 566 C C . LYS A 1 72 ? -15.914 1.553 10.385 1.00 96.94 72 LYS A C 1
ATOM 568 O O . LYS A 1 72 ? -15.563 2.443 11.157 1.00 96.94 72 LYS A O 1
ATOM 573 N N . ILE A 1 73 ? -15.085 0.603 9.961 1.00 96.69 73 ILE A N 1
ATOM 574 C CA . ILE A 1 73 ? -13.665 0.520 10.307 1.00 96.69 73 ILE A CA 1
ATOM 575 C C . ILE A 1 73 ? -12.863 1.244 9.222 1.00 96.69 73 ILE A C 1
ATOM 577 O O . ILE A 1 73 ? -13.183 1.145 8.038 1.00 96.69 73 ILE A O 1
ATOM 581 N N . LYS A 1 74 ? -11.832 1.992 9.621 1.00 96.06 74 LYS A N 1
ATOM 582 C CA . LYS A 1 74 ? -10.885 2.622 8.692 1.00 96.06 74 LYS A CA 1
ATOM 583 C C . LYS A 1 74 ? -9.636 1.765 8.552 1.00 96.06 74 LYS A C 1
ATOM 585 O O . LYS A 1 74 ? -9.296 0.999 9.447 1.00 96.06 74 LYS A O 1
ATOM 590 N N . GLY A 1 75 ? -8.997 1.891 7.401 1.00 96.06 75 GLY A N 1
ATOM 591 C CA . GLY A 1 75 ? -7.791 1.154 7.050 1.00 96.06 75 GLY A CA 1
ATOM 592 C C . GLY A 1 75 ? -6.890 2.022 6.189 1.00 96.06 75 GLY A C 1
ATOM 593 O O . GLY A 1 75 ? -7.367 3.004 5.606 1.00 96.06 75 GLY A O 1
ATOM 594 N N . THR A 1 76 ? -5.625 1.634 6.131 1.00 96.00 76 THR A N 1
ATOM 595 C CA . THR A 1 76 ? -4.574 2.301 5.362 1.00 96.00 76 THR A CA 1
ATOM 596 C C . THR A 1 76 ? -4.177 1.404 4.194 1.00 96.00 76 THR A C 1
ATOM 598 O O . THR A 1 76 ? -3.938 0.214 4.380 1.00 96.00 76 THR A O 1
ATOM 601 N N . PHE A 1 77 ? -4.131 1.955 2.986 1.00 94.88 77 PHE A N 1
ATOM 602 C CA . PHE A 1 77 ? -3.780 1.220 1.771 1.00 94.88 77 PHE A CA 1
ATOM 603 C C . PHE A 1 77 ? -2.509 1.815 1.176 1.00 94.88 77 PHE A C 1
ATOM 605 O O . PHE A 1 77 ? -2.523 2.955 0.712 1.00 94.88 77 PHE A O 1
ATOM 612 N N . TYR A 1 78 ? -1.414 1.066 1.192 1.00 93.00 78 TYR A N 1
ATOM 613 C CA . TYR A 1 78 ? -0.150 1.468 0.595 1.00 93.00 78 TYR A CA 1
ATOM 614 C C . TYR A 1 78 ? -0.151 1.076 -0.884 1.00 93.00 78 TYR A C 1
ATOM 616 O O . TYR A 1 78 ? -0.189 -0.099 -1.244 1.00 93.00 78 TYR A O 1
ATOM 624 N N . LEU A 1 79 ? -0.149 2.083 -1.757 1.00 92.44 79 LEU A N 1
ATOM 625 C CA . LEU A 1 79 ? -0.306 1.901 -3.193 1.00 92.44 79 LEU A CA 1
ATOM 626 C C . LEU A 1 79 ? 1.048 1.876 -3.896 1.00 92.44 79 LEU A C 1
ATOM 628 O O . LEU A 1 79 ? 1.854 2.792 -3.736 1.00 92.44 79 LEU A O 1
ATOM 632 N N . VAL A 1 80 ? 1.259 0.867 -4.738 1.00 91.56 80 VAL A N 1
ATOM 633 C CA . VAL A 1 80 ? 2.395 0.818 -5.666 1.00 91.56 80 VAL A CA 1
ATOM 634 C C . VAL A 1 80 ? 2.032 1.634 -6.904 1.00 91.56 80 VAL A C 1
ATOM 636 O O . VAL A 1 80 ? 1.071 1.304 -7.606 1.00 91.56 80 VAL A O 1
ATOM 639 N N . ALA A 1 81 ? 2.787 2.693 -7.202 1.00 89.31 81 ALA A N 1
ATOM 640 C CA . ALA A 1 81 ? 2.416 3.623 -8.273 1.00 89.31 81 ALA A CA 1
ATOM 641 C C . ALA A 1 81 ? 2.396 2.980 -9.672 1.00 89.31 81 ALA A C 1
ATOM 643 O O . ALA A 1 81 ? 1.546 3.325 -10.495 1.00 89.31 81 ALA A O 1
ATOM 644 N N . ALA A 1 82 ? 3.279 2.014 -9.935 1.00 89.31 82 ALA A N 1
ATOM 645 C CA . ALA A 1 82 ? 3.289 1.250 -11.182 1.00 89.31 82 ALA A CA 1
ATOM 646 C C . ALA A 1 82 ? 2.377 0.007 -11.160 1.00 89.31 82 ALA A C 1
ATOM 648 O O . ALA A 1 82 ? 2.461 -0.815 -12.077 1.00 89.31 82 ALA A O 1
ATOM 649 N N . SER A 1 83 ? 1.528 -0.169 -10.137 1.00 90.00 83 SER A N 1
ATOM 650 C CA . SER A 1 83 ? 0.617 -1.315 -10.082 1.00 90.00 83 SER A CA 1
ATOM 651 C C . SER A 1 83 ? -0.345 -1.317 -11.267 1.00 90.00 83 SER A C 1
ATOM 653 O O . SER A 1 83 ? -0.924 -0.292 -11.641 1.00 90.00 83 SER A O 1
ATOM 655 N N . SER A 1 84 ? -0.563 -2.507 -11.825 1.00 90.06 84 SER A N 1
ATOM 656 C CA . SER A 1 84 ? -1.503 -2.723 -12.928 1.00 90.06 84 SER A CA 1
ATOM 657 C C . SER A 1 84 ? -2.957 -2.407 -12.562 1.00 90.06 84 SER A C 1
ATOM 659 O O . SER A 1 84 ? -3.759 -2.133 -13.450 1.00 90.06 84 SER A O 1
ATOM 661 N N . THR A 1 85 ? -3.295 -2.388 -11.272 1.00 90.50 85 THR A N 1
ATOM 662 C CA . THR A 1 85 ? -4.644 -2.103 -10.765 1.00 90.50 85 THR A CA 1
ATOM 663 C C . THR A 1 85 ? -4.875 -0.607 -10.540 1.00 90.50 85 THR A C 1
ATOM 665 O O . THR A 1 85 ? -6.014 -0.136 -10.593 1.00 90.50 85 THR A O 1
ATOM 668 N N . LEU A 1 86 ? -3.809 0.166 -10.300 1.00 91.69 86 LEU A N 1
ATOM 669 C CA . LEU A 1 86 ? -3.920 1.549 -9.850 1.00 91.69 86 LEU A CA 1
ATOM 670 C C . LEU A 1 86 ? -4.422 2.464 -10.964 1.00 91.69 86 LEU A C 1
ATOM 672 O O . LEU A 1 86 ? -5.441 3.131 -10.792 1.00 91.69 86 LEU A O 1
ATOM 676 N N . ALA A 1 87 ? -3.737 2.489 -12.112 1.00 91.50 87 ALA A N 1
ATOM 677 C CA . ALA A 1 87 ? -4.097 3.385 -13.210 1.00 91.50 87 ALA A CA 1
ATOM 678 C C . ALA A 1 87 ? -5.498 3.092 -13.791 1.00 91.50 87 ALA A C 1
ATOM 680 O O . ALA A 1 87 ? -6.285 4.035 -13.915 1.00 91.50 87 ALA A O 1
ATOM 681 N N . PRO A 1 88 ? -5.884 1.829 -14.076 1.00 95.44 88 PRO A N 1
ATOM 682 C CA . PRO A 1 88 ? -7.216 1.528 -14.606 1.00 95.44 88 PRO A CA 1
ATOM 683 C C . PRO A 1 88 ? -8.350 1.797 -13.612 1.00 95.44 88 PRO A C 1
ATOM 685 O O . PRO A 1 88 ? -9.477 2.069 -14.025 1.00 95.44 88 PRO A O 1
ATOM 688 N N . ARG A 1 89 ? -8.073 1.733 -12.303 1.00 95.81 89 ARG A N 1
ATOM 689 C CA . ARG A 1 89 ? -9.076 1.908 -11.241 1.00 95.81 89 ARG A CA 1
ATOM 690 C C . ARG A 1 89 ? -8.821 3.147 -10.387 1.00 95.81 89 ARG A C 1
ATOM 692 O O . ARG A 1 89 ? -9.271 3.206 -9.243 1.00 95.81 89 ARG A O 1
ATOM 699 N N . LEU A 1 90 ? -8.159 4.166 -10.939 1.00 93.12 90 LEU A N 1
ATOM 700 C CA . LEU A 1 90 ? -7.770 5.372 -10.201 1.00 93.12 90 LEU A CA 1
ATOM 701 C C . LEU A 1 90 ? -8.964 6.046 -9.509 1.00 93.12 90 LEU A C 1
ATOM 703 O O . LEU A 1 90 ? -8.873 6.461 -8.357 1.00 93.12 90 LEU A O 1
ATOM 707 N N . GLU A 1 91 ? -10.114 6.100 -10.182 1.00 94.56 91 GLU A N 1
ATOM 708 C CA . GLU A 1 91 ? -11.351 6.642 -9.607 1.00 94.56 91 GLU A CA 1
ATOM 709 C C . GLU A 1 91 ? -11.893 5.811 -8.437 1.00 94.56 91 GLU A C 1
ATOM 711 O O . GLU A 1 91 ? -12.464 6.362 -7.497 1.00 94.56 91 GLU A O 1
ATOM 716 N N . ALA A 1 92 ? -11.709 4.488 -8.453 1.00 96.25 92 ALA A N 1
ATOM 717 C CA . ALA A 1 92 ? -12.086 3.646 -7.322 1.00 96.25 92 ALA A CA 1
ATOM 718 C C . ALA A 1 92 ? -11.197 3.954 -6.111 1.00 96.25 92 ALA A C 1
ATOM 720 O O . ALA A 1 92 ? -11.716 4.180 -5.021 1.00 96.25 92 ALA A O 1
ATOM 721 N N . TRP A 1 93 ? -9.884 4.081 -6.315 1.00 95.25 93 TRP A N 1
ATOM 722 C CA . TRP A 1 93 ? -8.949 4.483 -5.262 1.00 95.25 93 TRP A CA 1
ATOM 723 C C . TRP A 1 93 ? -9.237 5.890 -4.721 1.00 95.25 93 TRP A C 1
ATOM 725 O O . TRP A 1 93 ? -9.234 6.101 -3.511 1.00 95.25 93 TRP A O 1
ATOM 735 N N . ARG A 1 94 ? -9.612 6.848 -5.577 1.00 93.94 94 ARG A N 1
ATOM 736 C CA . ARG A 1 94 ? -10.075 8.174 -5.124 1.00 93.94 94 ARG A CA 1
ATOM 737 C C . ARG A 1 94 ? -11.296 8.081 -4.213 1.00 93.94 94 ARG A C 1
ATOM 739 O O . ARG A 1 94 ? -11.350 8.768 -3.194 1.00 93.94 94 ARG A O 1
ATOM 746 N N . LYS A 1 95 ? -12.255 7.207 -4.533 1.00 95.38 95 LYS A N 1
ATOM 747 C CA . LYS A 1 95 ? -13.422 6.961 -3.670 1.00 95.38 95 LYS A CA 1
ATOM 748 C C . LYS A 1 95 ? -13.029 6.351 -2.325 1.00 95.38 95 LYS A C 1
ATOM 750 O O . LYS A 1 95 ? -13.631 6.722 -1.324 1.00 95.38 95 LYS A O 1
ATOM 755 N N . VAL A 1 96 ? -12.021 5.476 -2.277 1.00 95.75 96 VAL A N 1
ATOM 756 C CA . VAL A 1 96 ? -11.490 4.921 -1.016 1.00 95.75 96 VAL A CA 1
ATOM 757 C C . VAL A 1 96 ? -11.017 6.047 -0.088 1.00 95.75 96 VAL A C 1
ATOM 759 O O . VAL A 1 96 ? -11.452 6.109 1.063 1.00 95.75 96 VAL A O 1
ATOM 762 N N . ALA A 1 97 ? -10.232 7.001 -0.599 1.00 93.06 97 ALA A N 1
ATOM 763 C CA . ALA A 1 97 ? -9.818 8.177 0.174 1.00 93.06 97 ALA A CA 1
ATOM 764 C C . ALA A 1 97 ? -11.014 9.040 0.621 1.00 93.06 97 ALA A C 1
ATOM 766 O O . ALA A 1 97 ? -11.112 9.423 1.785 1.00 93.06 97 ALA A O 1
ATOM 767 N N . GLN A 1 98 ? -11.976 9.299 -0.273 1.00 93.44 98 GLN A N 1
ATOM 768 C CA . GLN A 1 98 ? -13.191 10.068 0.051 1.00 93.44 98 GLN A CA 1
ATOM 769 C C . GLN A 1 98 ? -14.066 9.397 1.120 1.00 93.44 98 GLN A C 1
ATOM 771 O O . GLN A 1 98 ? -14.767 10.075 1.867 1.00 93.44 98 GLN A O 1
ATOM 776 N N . GLN A 1 99 ? -14.019 8.068 1.221 1.00 94.56 99 GLN A N 1
ATOM 777 C CA . GLN A 1 99 ? -14.682 7.305 2.277 1.00 94.56 99 GLN A CA 1
ATOM 778 C C . GLN A 1 99 ? -13.953 7.409 3.627 1.00 94.56 99 GLN A C 1
ATOM 780 O O . GLN A 1 99 ? -14.450 6.883 4.623 1.00 94.56 99 GLN A O 1
ATOM 785 N N . GLY A 1 100 ? -12.811 8.098 3.702 1.00 93.69 100 GLY A N 1
ATOM 786 C CA . GLY A 1 100 ? -12.043 8.334 4.926 1.00 93.69 100 GLY A CA 1
ATOM 787 C C . GLY A 1 100 ? -11.022 7.244 5.249 1.00 93.69 100 GLY A C 1
ATOM 788 O O . GLY A 1 100 ? -10.618 7.131 6.404 1.00 93.69 100 GLY A O 1
ATOM 789 N N . HIS A 1 101 ? -10.656 6.414 4.271 1.00 95.75 101 HIS A N 1
ATOM 790 C CA . HIS A 1 101 ? -9.479 5.553 4.369 1.00 95.75 101 HIS A CA 1
ATOM 791 C C . HIS A 1 101 ? -8.212 6.349 4.048 1.00 95.75 101 HIS A C 1
ATOM 793 O O . HIS A 1 101 ? -8.258 7.338 3.316 1.00 95.75 101 HIS A O 1
ATOM 799 N N . GLU A 1 102 ? -7.080 5.900 4.576 1.00 94.00 102 GLU A N 1
ATOM 800 C CA . GLU A 1 102 ? -5.778 6.487 4.272 1.00 94.00 102 GLU A CA 1
ATOM 801 C C . GLU A 1 102 ? -5.170 5.801 3.044 1.00 94.00 102 GLU A C 1
ATOM 803 O O . GLU A 1 102 ? -5.239 4.577 2.919 1.00 94.00 102 GLU A O 1
ATOM 808 N N . LEU A 1 103 ? -4.567 6.583 2.146 1.00 92.75 103 LEU A N 1
ATOM 809 C CA . LEU A 1 103 ? -3.773 6.073 1.029 1.00 92.75 103 LEU A CA 1
ATOM 810 C C . LEU A 1 103 ? -2.311 6.472 1.236 1.00 92.75 103 LEU A C 1
ATOM 812 O O . LEU A 1 103 ? -2.000 7.660 1.320 1.00 92.75 103 LEU A O 1
ATOM 816 N N . GLY A 1 104 ? -1.434 5.477 1.312 1.00 90.19 104 GLY A N 1
ATOM 817 C CA . GLY A 1 104 ? 0.006 5.633 1.481 1.00 90.19 104 GLY A CA 1
ATOM 818 C C . GLY A 1 104 ? 0.792 5.247 0.227 1.00 90.19 104 GLY A C 1
ATOM 819 O O . GLY A 1 104 ? 0.246 4.711 -0.735 1.00 90.19 104 GLY A O 1
ATOM 820 N N . ASN 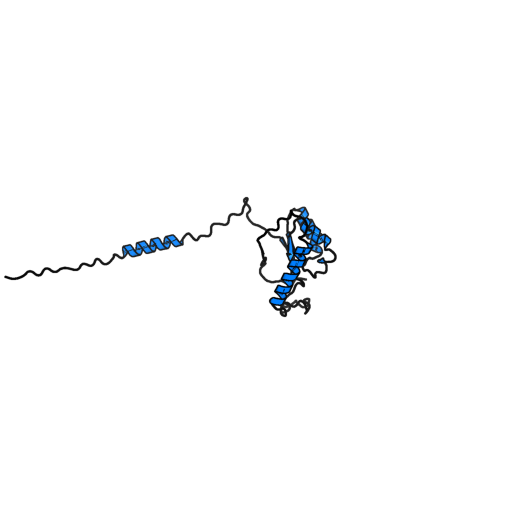A 1 105 ? 2.097 5.511 0.252 1.00 90.00 105 ASN A N 1
ATOM 821 C CA . ASN A 1 105 ? 3.041 5.119 -0.795 1.00 90.00 105 ASN A CA 1
ATOM 822 C C . ASN A 1 105 ? 3.635 3.729 -0.491 1.00 90.00 105 ASN A C 1
ATOM 824 O O . ASN A 1 105 ? 4.124 3.517 0.617 1.00 90.00 105 ASN A O 1
ATOM 828 N N . HIS A 1 106 ? 3.633 2.817 -1.469 1.00 91.88 106 HIS A N 1
ATOM 829 C CA . HIS A 1 106 ? 4.335 1.529 -1.416 1.00 91.88 106 HIS A CA 1
ATOM 830 C C . HIS A 1 106 ? 5.448 1.410 -2.469 1.00 91.88 106 HIS A C 1
ATOM 832 O O . HIS A 1 106 ? 5.621 0.368 -3.100 1.00 91.88 106 HIS A O 1
ATOM 838 N N . THR A 1 107 ? 6.210 2.487 -2.663 1.00 89.19 107 THR A N 1
ATOM 839 C CA . THR A 1 107 ? 7.230 2.683 -3.708 1.00 89.19 107 THR A CA 1
ATOM 840 C C . THR A 1 107 ? 6.656 2.765 -5.131 1.00 89.19 107 THR A C 1
ATOM 842 O O . THR A 1 107 ? 5.450 2.646 -5.379 1.00 89.19 107 THR A O 1
ATOM 845 N N . LEU A 1 108 ? 7.542 2.989 -6.107 1.00 89.25 108 LEU A N 1
ATOM 846 C CA . LEU A 1 108 ? 7.161 3.064 -7.516 1.00 89.25 108 LEU A CA 1
ATOM 847 C C . LEU A 1 108 ? 6.945 1.678 -8.121 1.00 89.25 108 LEU A C 1
ATOM 849 O O . LEU A 1 108 ? 5.953 1.476 -8.819 1.00 89.25 108 LEU A O 1
ATOM 853 N N . PHE A 1 109 ? 7.850 0.733 -7.851 1.00 89.81 109 PHE A N 1
ATOM 854 C CA . PHE A 1 109 ? 7.892 -0.563 -8.538 1.00 89.81 109 PHE A CA 1
ATOM 855 C C . PHE A 1 109 ? 7.833 -1.781 -7.613 1.00 89.81 109 PHE A C 1
ATOM 857 O O . PHE A 1 109 ? 7.968 -2.899 -8.115 1.00 89.81 109 PHE A O 1
ATOM 864 N N . HIS A 1 110 ? 7.620 -1.586 -6.310 1.00 90.75 110 HIS A N 1
ATOM 865 C CA . HIS A 1 110 ? 7.601 -2.653 -5.311 1.00 90.75 110 HIS A CA 1
ATOM 866 C C . HIS A 1 110 ? 8.882 -3.501 -5.364 1.00 90.75 110 HIS A C 1
ATOM 868 O O . HIS A 1 110 ? 8.876 -4.699 -5.665 1.00 90.75 110 HIS A O 1
ATOM 874 N N . GLN A 1 111 ? 10.023 -2.837 -5.172 1.00 90.75 111 GLN A N 1
ATOM 875 C CA . GLN A 1 111 ? 11.322 -3.496 -5.162 1.00 90.75 111 GLN A CA 1
ATOM 876 C C . GLN A 1 111 ? 11.391 -4.562 -4.077 1.00 90.75 111 GLN A C 1
ATOM 878 O O . GLN A 1 111 ? 11.048 -4.331 -2.920 1.00 90.75 111 GLN A O 1
ATOM 883 N N . CYS A 1 112 ? 11.936 -5.711 -4.450 1.00 91.00 112 CYS A N 1
ATOM 884 C CA . CYS A 1 112 ? 12.075 -6.855 -3.572 1.00 91.00 112 CYS A CA 1
ATOM 885 C C . CYS A 1 112 ? 13.487 -7.432 -3.677 1.00 91.00 112 CYS A C 1
ATOM 887 O O . CYS A 1 112 ? 14.061 -7.493 -4.764 1.00 91.00 112 CYS A O 1
ATOM 889 N N . SER A 1 113 ? 14.038 -7.896 -2.554 1.00 91.25 113 SER A N 1
ATOM 890 C CA . SER A 1 113 ? 15.301 -8.638 -2.553 1.00 91.25 113 SER A CA 1
ATOM 891 C C . SER A 1 113 ? 15.145 -9.966 -3.293 1.00 91.25 113 SER A C 1
ATOM 893 O O . SER A 1 113 ? 14.270 -10.778 -2.969 1.00 91.25 113 SER A O 1
ATOM 895 N N . LYS A 1 114 ? 16.008 -10.200 -4.284 1.00 92.31 114 LYS A N 1
ATOM 896 C CA . LYS A 1 114 ? 16.000 -11.425 -5.086 1.00 92.31 114 LYS A CA 1
ATOM 897 C C . LYS A 1 114 ? 16.896 -12.523 -4.505 1.00 92.31 114 LYS A C 1
ATOM 899 O O . LYS A 1 114 ? 16.745 -13.684 -4.871 1.00 92.31 114 LYS A O 1
ATOM 904 N N . SER A 1 115 ? 17.809 -12.184 -3.598 1.00 91.31 115 SER A N 1
ATOM 905 C CA . SER A 1 115 ? 18.811 -13.105 -3.043 1.00 91.31 115 SER A CA 1
ATOM 906 C C . SER A 1 115 ? 18.247 -14.251 -2.190 1.00 91.31 115 SER A C 1
ATOM 908 O O . SER A 1 115 ? 18.929 -15.260 -1.997 1.00 91.31 115 SER A O 1
ATOM 910 N N . ALA A 1 116 ? 17.014 -14.135 -1.689 1.00 88.38 116 ALA A N 1
ATOM 911 C CA . ALA A 1 116 ? 16.377 -15.181 -0.890 1.00 88.38 116 ALA A CA 1
ATOM 912 C C . ALA A 1 116 ? 15.774 -16.316 -1.757 1.00 88.38 116 ALA A C 1
ATOM 914 O O . ALA A 1 116 ? 15.299 -16.063 -2.865 1.00 88.38 116 ALA A O 1
ATOM 915 N N . PRO A 1 117 ? 15.717 -17.570 -1.260 1.00 90.06 117 PRO A N 1
ATOM 916 C CA . PRO A 1 117 ? 15.066 -18.676 -1.969 1.00 90.06 117 PRO A CA 1
ATOM 917 C C . PRO A 1 117 ? 13.588 -18.401 -2.289 1.00 90.06 117 PRO A C 1
ATOM 919 O O . PRO A 1 117 ? 12.873 -17.806 -1.483 1.00 90.06 117 PRO A O 1
ATOM 922 N N . GLY A 1 118 ? 13.114 -18.878 -3.445 1.00 88.75 118 GLY A N 1
ATOM 923 C CA . GLY A 1 118 ? 11.712 -18.732 -3.865 1.00 88.75 118 GLY A CA 1
ATOM 924 C C . GLY A 1 118 ? 11.352 -17.350 -4.425 1.00 88.75 118 GLY A C 1
ATOM 925 O O . GLY A 1 118 ? 10.174 -17.012 -4.500 1.00 88.75 118 GLY A O 1
ATOM 926 N N . ARG A 1 119 ? 12.345 -16.542 -4.817 1.00 90.00 119 ARG A N 1
ATOM 927 C CA . ARG A 1 119 ? 12.180 -15.175 -5.351 1.00 90.00 119 ARG A CA 1
ATOM 928 C C . ARG A 1 119 ? 12.337 -15.075 -6.871 1.00 90.00 119 ARG A C 1
ATOM 930 O O . ARG A 1 119 ? 12.577 -13.993 -7.401 1.00 90.00 119 ARG A O 1
ATOM 937 N N . ASP A 1 120 ? 12.169 -16.176 -7.602 1.00 90.75 120 ASP A N 1
ATOM 938 C CA . ASP A 1 120 ? 12.352 -16.195 -9.064 1.00 90.75 120 ASP A CA 1
ATOM 939 C C . ASP A 1 120 ? 11.373 -15.277 -9.810 1.00 90.75 120 ASP A C 1
ATOM 941 O O . ASP A 1 120 ? 11.690 -14.765 -10.885 1.00 90.75 120 ASP A O 1
ATOM 945 N N . PHE A 1 121 ? 10.214 -15.007 -9.202 1.00 89.12 121 PHE A N 1
ATOM 946 C CA . PHE A 1 121 ? 9.212 -14.074 -9.712 1.00 89.12 121 PHE A CA 1
ATOM 947 C C . PHE A 1 121 ? 9.669 -12.606 -9.689 1.00 89.12 121 PHE A C 1
ATOM 949 O O . PHE A 1 121 ? 9.087 -11.773 -10.386 1.00 89.12 121 PHE A O 1
ATOM 956 N N . VAL A 1 122 ? 10.711 -12.269 -8.920 1.00 90.81 122 VAL A N 1
ATOM 957 C CA . VAL A 1 122 ? 11.254 -10.911 -8.861 1.00 90.81 122 VAL A CA 1
ATOM 958 C C . VAL A 1 122 ? 12.010 -10.626 -10.155 1.00 90.81 122 VAL A C 1
ATOM 960 O O . VAL A 1 122 ? 13.056 -11.220 -10.460 1.00 90.81 122 VAL A O 1
ATOM 963 N N . LEU A 1 123 ? 11.475 -9.695 -10.944 1.00 90.62 123 LEU A N 1
ATOM 964 C CA . LEU A 1 123 ? 12.107 -9.241 -12.178 1.00 90.62 123 LEU A CA 1
ATOM 965 C C . LEU A 1 123 ? 13.450 -8.578 -11.867 1.00 90.62 123 LEU A C 1
ATOM 967 O O . LEU A 1 123 ? 13.572 -7.846 -10.893 1.00 90.62 123 LEU A O 1
ATOM 971 N N . ALA A 1 124 ? 14.444 -8.757 -12.741 1.00 91.50 124 ALA A N 1
ATOM 972 C CA . ALA A 1 124 ? 15.779 -8.182 -12.537 1.00 91.50 124 ALA A CA 1
ATOM 973 C C . ALA A 1 124 ? 15.768 -6.650 -12.364 1.00 91.50 124 ALA A C 1
ATOM 975 O O . ALA A 1 124 ? 16.614 -6.110 -11.665 1.00 91.50 124 ALA A O 1
ATOM 976 N N . LYS A 1 125 ? 14.796 -5.959 -12.976 1.00 89.06 125 LYS A N 1
ATOM 977 C CA . LYS A 1 125 ? 14.596 -4.507 -12.834 1.00 89.06 125 LYS A CA 1
ATOM 978 C C . LYS A 1 125 ? 14.015 -4.072 -11.477 1.00 89.06 125 LYS A C 1
ATOM 980 O O . LYS A 1 125 ? 14.107 -2.898 -11.146 1.00 89.06 125 LYS A O 1
ATOM 985 N N . ASN A 1 126 ? 13.430 -4.998 -10.718 1.00 90.50 126 ASN A N 1
ATOM 986 C CA . ASN A 1 126 ? 12.841 -4.760 -9.395 1.00 90.50 126 ASN A CA 1
ATOM 987 C C . ASN A 1 126 ? 13.703 -5.366 -8.270 1.00 90.50 126 ASN A C 1
ATOM 989 O O . ASN A 1 126 ? 13.267 -5.413 -7.123 1.00 90.50 126 ASN A O 1
ATOM 993 N N . ASP A 1 127 ? 14.896 -5.864 -8.603 1.00 92.81 127 ASP A N 1
ATOM 994 C CA . ASP A 1 127 ? 15.817 -6.497 -7.665 1.00 92.81 127 ASP A CA 1
ATOM 995 C C . ASP A 1 127 ? 16.415 -5.448 -6.720 1.00 92.81 127 ASP A C 1
ATOM 997 O O . ASP A 1 127 ? 17.284 -4.661 -7.104 1.00 92.81 127 ASP A O 1
ATOM 1001 N N . LEU A 1 128 ? 15.926 -5.439 -5.480 1.00 92.25 128 LEU A N 1
ATOM 1002 C CA . LEU A 1 128 ? 16.350 -4.507 -4.438 1.00 92.25 128 LEU A CA 1
ATOM 1003 C C . LEU A 1 128 ? 17.846 -4.631 -4.134 1.00 92.25 128 LEU A C 1
ATOM 1005 O O . LEU A 1 128 ? 18.475 -3.638 -3.784 1.00 92.25 128 LEU A O 1
ATOM 1009 N N . ASP A 1 129 ? 18.433 -5.816 -4.323 1.00 92.69 129 ASP A N 1
ATOM 1010 C CA . ASP A 1 129 ? 19.841 -6.077 -4.003 1.00 92.69 129 ASP A CA 1
ATOM 1011 C C . ASP A 1 129 ? 20.803 -5.313 -4.935 1.00 92.69 129 ASP A C 1
ATOM 1013 O O . ASP A 1 129 ? 22.008 -5.255 -4.689 1.00 92.69 129 ASP A O 1
ATOM 1017 N N . LYS A 1 130 ? 20.277 -4.729 -6.021 1.00 93.81 130 LYS A N 1
ATOM 1018 C CA . LYS A 1 130 ? 21.034 -4.000 -7.050 1.00 93.81 130 LYS A CA 1
ATOM 1019 C C . LYS A 1 130 ? 20.703 -2.512 -7.117 1.00 93.81 130 LYS A C 1
ATOM 1021 O O . LYS A 1 130 ? 21.226 -1.823 -7.992 1.00 93.81 130 LYS A O 1
ATOM 1026 N N . ILE A 1 131 ? 19.836 -2.026 -6.235 1.00 89.50 131 ILE A N 1
ATOM 1027 C CA . ILE A 1 131 ? 19.387 -0.633 -6.206 1.00 89.50 131 ILE A CA 1
ATOM 1028 C C . ILE A 1 131 ? 20.121 0.103 -5.084 1.00 89.50 131 ILE A C 1
ATOM 1030 O O . ILE A 1 131 ? 20.259 -0.414 -3.976 1.00 89.50 131 ILE A O 1
ATOM 1034 N N . SER A 1 132 ? 20.629 1.304 -5.371 1.00 92.19 132 SER A N 1
ATOM 1035 C CA . SER A 1 132 ? 21.282 2.136 -4.357 1.00 92.19 132 SER A CA 1
ATOM 1036 C C . SER A 1 132 ? 20.260 2.796 -3.428 1.00 92.19 132 SER A C 1
ATOM 1038 O O . SER A 1 132 ? 19.092 2.967 -3.777 1.00 92.19 132 SER A O 1
ATOM 1040 N N . LEU A 1 133 ? 20.710 3.218 -2.243 1.00 89.50 133 LEU A N 1
ATOM 1041 C CA . LEU A 1 133 ? 19.863 3.980 -1.322 1.00 89.50 133 LEU A CA 1
ATOM 1042 C C . LEU A 1 133 ? 19.341 5.270 -1.965 1.00 89.50 133 LEU A C 1
ATOM 1044 O O . LEU A 1 133 ? 18.158 5.556 -1.835 1.00 89.50 133 LEU A O 1
ATOM 1048 N N . ASP A 1 134 ? 20.182 5.996 -2.705 1.00 91.56 134 ASP A N 1
ATOM 1049 C CA . ASP A 1 134 ? 19.774 7.229 -3.389 1.00 91.56 134 ASP A CA 1
ATOM 1050 C C . ASP A 1 134 ? 18.687 6.956 -4.434 1.00 91.56 134 ASP A C 1
ATOM 1052 O O . ASP A 1 134 ? 17.671 7.638 -4.461 1.00 91.56 134 ASP A O 1
ATOM 1056 N N . GLN A 1 135 ? 18.831 5.885 -5.222 1.00 89.12 135 GLN A N 1
ATOM 1057 C CA . GLN A 1 135 ? 17.804 5.478 -6.184 1.00 89.12 135 GLN A CA 1
ATOM 1058 C C . GLN A 1 135 ? 16.479 5.116 -5.505 1.00 89.12 135 GLN A C 1
ATOM 1060 O O . GLN A 1 135 ? 15.416 5.350 -6.079 1.00 89.12 135 GLN A O 1
ATOM 1065 N N . MET A 1 136 ? 16.527 4.531 -4.306 1.00 88.44 136 MET A N 1
ATOM 1066 C CA . MET A 1 136 ? 15.322 4.232 -3.534 1.00 88.44 136 MET A CA 1
ATOM 1067 C C . MET A 1 136 ? 14.671 5.509 -2.995 1.00 88.44 136 MET A C 1
ATOM 1069 O O . MET A 1 136 ? 13.464 5.691 -3.133 1.00 88.44 136 MET A O 1
ATOM 1073 N N . VAL A 1 137 ? 15.475 6.418 -2.439 1.00 87.38 137 VAL A N 1
ATOM 1074 C CA . VAL A 1 137 ? 15.013 7.722 -1.944 1.00 87.38 137 VAL A CA 1
ATOM 1075 C C . VAL A 1 137 ? 14.379 8.542 -3.068 1.00 87.38 137 VAL A C 1
ATOM 1077 O O . VAL A 1 137 ? 13.299 9.101 -2.874 1.00 87.38 137 VAL A O 1
ATOM 1080 N N . ASP A 1 138 ? 14.998 8.567 -4.249 1.00 87.69 138 ASP A N 1
ATOM 1081 C CA . ASP A 1 138 ? 14.464 9.261 -5.419 1.00 87.69 138 ASP A CA 1
ATOM 1082 C C . ASP A 1 138 ? 13.072 8.721 -5.775 1.00 87.69 138 ASP A C 1
ATOM 1084 O O . ASP A 1 138 ? 12.121 9.490 -5.904 1.00 87.69 138 ASP A O 1
ATOM 1088 N N . GLN A 1 139 ? 12.901 7.397 -5.839 1.00 84.62 139 GLN A N 1
ATOM 1089 C CA . GLN A 1 139 ? 11.596 6.795 -6.128 1.00 84.62 139 GLN A CA 1
ATOM 1090 C C . GLN A 1 139 ? 10.536 7.104 -5.073 1.00 84.62 139 GLN A C 1
ATOM 1092 O O . GLN A 1 139 ? 9.400 7.430 -5.425 1.00 84.62 139 GLN A O 1
ATOM 1097 N N . ASP A 1 140 ? 10.890 7.014 -3.793 1.00 83.56 140 ASP A N 1
ATOM 1098 C CA . ASP A 1 140 ? 9.965 7.321 -2.705 1.00 83.56 140 ASP A CA 1
ATOM 1099 C C . ASP A 1 140 ? 9.509 8.780 -2.751 1.00 83.56 140 ASP A C 1
ATOM 1101 O O . ASP A 1 140 ? 8.326 9.068 -2.535 1.00 83.56 140 ASP A O 1
ATOM 1105 N N . SER A 1 141 ? 10.421 9.692 -3.090 1.00 80.62 141 SER A N 1
ATOM 1106 C CA . SER A 1 141 ? 10.122 11.116 -3.221 1.00 80.62 141 SER A CA 1
ATOM 1107 C C . SER A 1 141 ? 9.178 11.410 -4.395 1.00 80.62 141 SER A C 1
ATOM 1109 O O . SER A 1 141 ? 8.184 12.121 -4.225 1.00 80.62 141 SER A O 1
ATOM 1111 N N . GLU A 1 142 ? 9.405 10.795 -5.558 1.00 79.62 142 GLU A N 1
ATOM 1112 C CA . GLU A 1 142 ? 8.567 10.967 -6.750 1.00 79.62 142 GLU A CA 1
ATOM 1113 C C . GLU A 1 142 ? 7.151 10.414 -6.539 1.00 79.62 142 GLU A C 1
ATOM 1115 O O . GLU A 1 142 ? 6.147 11.045 -6.893 1.00 79.62 142 GLU A O 1
ATOM 1120 N N . VAL A 1 143 ? 7.034 9.246 -5.901 1.00 76.81 143 VAL A N 1
ATOM 1121 C CA . VAL A 1 143 ? 5.720 8.646 -5.646 1.00 76.81 143 VAL A CA 1
ATOM 1122 C C . VAL A 1 143 ? 4.965 9.371 -4.544 1.00 76.81 143 VAL A C 1
ATOM 1124 O O . VAL A 1 143 ? 3.740 9.485 -4.628 1.00 76.81 143 VAL A O 1
ATOM 1127 N N . PHE A 1 144 ? 5.656 9.932 -3.550 1.00 74.44 144 PHE A N 1
ATOM 1128 C CA . PHE A 1 144 ? 5.013 10.804 -2.572 1.00 74.44 144 PHE A CA 1
ATOM 1129 C C . PHE A 1 144 ? 4.274 11.956 -3.267 1.00 74.44 144 PHE A C 1
ATOM 1131 O O . PHE A 1 144 ? 3.092 12.186 -2.994 1.00 74.44 144 PHE A O 1
ATOM 1138 N N . PHE A 1 145 ? 4.915 12.620 -4.237 1.00 67.19 145 PHE A N 1
ATOM 1139 C CA . PHE A 1 145 ? 4.250 13.650 -5.037 1.00 67.19 145 PHE A CA 1
ATOM 1140 C C . PHE A 1 145 ? 3.080 13.095 -5.846 1.00 67.19 145 PHE A C 1
ATOM 1142 O O . PHE A 1 145 ? 2.046 13.758 -5.932 1.00 67.19 145 PHE A O 1
ATOM 1149 N N . PHE A 1 146 ? 3.198 11.893 -6.414 1.00 73.50 146 PHE A N 1
ATOM 1150 C CA . PHE A 1 146 ? 2.099 11.253 -7.132 1.00 73.50 146 PHE A CA 1
ATOM 1151 C C . PHE A 1 146 ? 0.887 10.995 -6.225 1.00 73.50 146 PHE A C 1
ATOM 1153 O O . PHE A 1 146 ? -0.209 11.463 -6.550 1.00 73.50 146 PHE A O 1
ATOM 1160 N N . VAL A 1 147 ? 1.073 10.292 -5.099 1.00 70.88 147 VAL A N 1
ATOM 1161 C CA . VAL A 1 147 ? -0.008 9.923 -4.171 1.00 70.88 147 VAL A CA 1
ATOM 1162 C C . VAL A 1 147 ? -0.651 11.183 -3.600 1.00 70.88 147 VAL A C 1
ATOM 1164 O O . VAL A 1 147 ? -1.869 11.343 -3.662 1.00 70.88 147 VAL A O 1
ATOM 1167 N N . PHE A 1 148 ? 0.158 12.140 -3.146 1.00 68.38 148 PHE A N 1
ATOM 1168 C CA . PHE A 1 148 ? -0.356 13.406 -2.643 1.00 68.38 148 PHE A CA 1
ATOM 1169 C C . PHE A 1 148 ? -1.133 14.152 -3.740 1.00 68.38 148 PHE A C 1
ATOM 1171 O O . PHE A 1 148 ? -2.331 14.399 -3.627 1.00 68.38 148 PHE A O 1
ATOM 1178 N N . ARG A 1 149 ? -0.518 14.426 -4.892 1.00 72.75 149 ARG A N 1
ATOM 1179 C CA . ARG A 1 149 ? -1.162 15.218 -5.950 1.00 72.75 149 ARG A CA 1
ATOM 1180 C C . ARG A 1 149 ? -2.467 14.607 -6.464 1.00 72.75 149 ARG A C 1
ATOM 1182 O O . ARG A 1 149 ? -3.394 15.363 -6.756 1.00 72.75 149 ARG A O 1
ATOM 1189 N N . HIS A 1 150 ? -2.542 13.284 -6.609 1.00 73.88 150 HIS A N 1
ATOM 1190 C CA . HIS A 1 150 ? -3.691 12.619 -7.232 1.00 73.88 150 HIS A CA 1
ATOM 1191 C C . HIS A 1 150 ? -4.824 12.284 -6.264 1.00 73.88 150 HIS A C 1
ATOM 1193 O O . HIS A 1 150 ? -5.961 12.134 -6.732 1.00 73.88 150 HIS A O 1
ATOM 1199 N N . PHE A 1 151 ? -4.533 12.184 -4.962 1.00 72.38 151 PHE A N 1
ATOM 1200 C CA . PHE A 1 151 ? -5.505 11.771 -3.949 1.00 72.38 151 PHE A CA 1
ATOM 1201 C C . PHE A 1 151 ? -5.810 12.835 -2.887 1.00 72.38 151 PHE A C 1
ATOM 1203 O O . PHE A 1 151 ? -6.842 12.713 -2.232 1.00 72.38 151 PHE A O 1
ATOM 1210 N N . THR A 1 152 ? -5.004 13.897 -2.740 1.00 61.56 152 THR A N 1
ATOM 1211 C CA . THR A 1 152 ? -5.201 14.897 -1.668 1.00 61.56 152 THR A CA 1
ATOM 1212 C C . THR A 1 152 ? -5.643 16.300 -2.119 1.00 61.56 152 THR A C 1
ATOM 1214 O O . THR A 1 152 ? -5.996 17.107 -1.263 1.00 61.56 152 THR A O 1
ATOM 1217 N N . ASN A 1 153 ? -5.743 16.635 -3.417 1.00 50.03 153 ASN A N 1
ATOM 1218 C CA . ASN A 1 153 ? -5.993 18.035 -3.823 1.00 50.03 153 ASN A CA 1
ATOM 1219 C C . ASN A 1 153 ? -7.425 18.375 -4.319 1.00 50.03 153 ASN A C 1
ATOM 1221 O O . ASN A 1 153 ? -7.778 18.059 -5.454 1.00 50.03 153 ASN A O 1
ATOM 1225 N N . ARG A 1 154 ? -8.159 19.145 -3.477 1.00 42.62 154 ARG A N 1
ATOM 1226 C CA . ARG A 1 154 ? -9.308 20.090 -3.696 1.00 42.62 154 ARG A CA 1
ATOM 1227 C C . ARG A 1 154 ? -10.532 19.971 -2.757 1.00 42.62 154 ARG A C 1
ATOM 1229 O O . ARG A 1 154 ? -11.648 20.287 -3.157 1.00 42.62 154 ARG A O 1
ATOM 1236 N N . HIS A 1 155 ? -10.339 19.672 -1.472 1.00 40.03 155 HIS A N 1
ATOM 1237 C CA . HIS A 1 155 ? -11.328 20.048 -0.449 1.00 40.03 155 HIS A CA 1
ATOM 1238 C C . HIS A 1 155 ? -10.631 20.711 0.749 1.00 40.03 155 HIS A C 1
ATOM 1240 O O . HIS A 1 155 ? -9.837 20.043 1.406 1.00 40.03 155 HIS A O 1
ATOM 1246 N N . PRO A 1 156 ? -10.931 21.984 1.087 1.00 40.66 156 PRO A N 1
ATOM 1247 C CA . PRO A 1 156 ? -10.340 22.693 2.233 1.00 40.66 156 PRO A CA 1
ATOM 1248 C C . PRO A 1 156 ? -10.830 22.167 3.601 1.00 40.66 156 PRO A C 1
ATOM 1250 O O . PRO A 1 156 ? -10.844 22.901 4.579 1.00 40.66 156 PRO A O 1
ATOM 1253 N N . GLN A 1 157 ? -11.288 20.914 3.665 1.00 39.66 157 GLN A N 1
ATOM 1254 C CA . GLN A 1 157 ? -11.919 20.299 4.837 1.00 39.66 157 GLN A CA 1
ATOM 12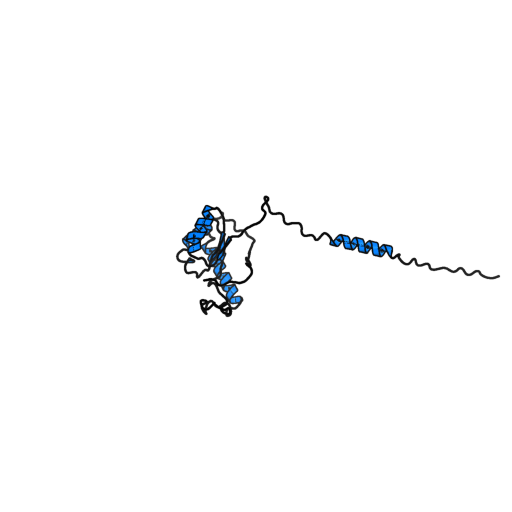55 C C . GLN A 1 157 ? -11.329 18.927 5.190 1.00 39.66 157 GLN A C 1
ATOM 1257 O O . GLN A 1 157 ? -11.817 18.281 6.114 1.00 39.66 157 GLN A O 1
ATOM 1262 N N . LEU A 1 158 ? -10.301 18.454 4.477 1.00 41.06 158 LEU A N 1
ATOM 1263 C CA . LEU A 1 158 ? -9.559 17.281 4.933 1.00 41.06 158 LEU A CA 1
ATOM 1264 C C . LEU A 1 158 ? -8.469 17.767 5.892 1.00 41.06 158 LEU A C 1
ATOM 1266 O O . LEU A 1 158 ? -7.605 18.532 5.457 1.00 41.06 158 LEU A O 1
ATOM 1270 N N . PRO A 1 159 ? -8.501 17.383 7.182 1.00 34.41 159 PRO A N 1
ATOM 1271 C CA . PRO A 1 159 ? -7.393 17.664 8.071 1.00 34.41 159 PRO A CA 1
ATOM 1272 C C . PRO A 1 159 ? -6.187 16.901 7.531 1.00 34.41 159 PRO A C 1
ATOM 1274 O O . PRO A 1 159 ? -6.087 15.684 7.666 1.00 34.41 159 PRO A O 1
ATOM 1277 N N . VAL A 1 160 ? -5.276 17.623 6.883 1.00 42.81 160 VAL A N 1
ATOM 1278 C CA . VAL A 1 160 ? -3.905 17.158 6.742 1.00 42.81 160 VAL A CA 1
ATOM 1279 C C . VAL A 1 160 ? -3.386 17.140 8.172 1.00 42.81 160 VAL A C 1
ATOM 1281 O O . VAL A 1 160 ? -3.194 18.197 8.771 1.00 42.81 160 VAL A O 1
ATOM 1284 N N . SER A 1 161 ? -3.268 15.960 8.777 1.00 42.06 161 SER A N 1
ATOM 1285 C CA . SER A 1 161 ? -2.543 15.846 10.035 1.00 42.06 161 SER A CA 1
ATOM 1286 C C . SER A 1 161 ? -1.082 16.158 9.727 1.00 42.06 161 SER A C 1
ATOM 1288 O O . SER A 1 161 ? -0.323 15.285 9.305 1.00 42.06 161 SER A O 1
ATOM 1290 N N . GLU A 1 162 ? -0.692 17.422 9.879 1.00 39.72 162 GLU A N 1
ATOM 1291 C CA . GLU A 1 162 ? 0.706 17.760 10.095 1.00 39.72 162 GLU A CA 1
ATOM 1292 C C . GLU A 1 162 ? 1.170 16.962 11.315 1.00 39.72 162 GLU A C 1
ATOM 1294 O O . GLU A 1 162 ? 0.696 17.165 12.431 1.00 39.72 162 GLU A O 1
ATOM 1299 N N . GLY A 1 163 ? 2.061 16.003 11.081 1.00 35.53 163 GLY A N 1
ATOM 1300 C CA . GLY A 1 163 ? 2.660 15.201 12.137 1.00 35.53 163 GLY A CA 1
ATOM 1301 C C . GLY A 1 163 ? 2.094 13.793 12.234 1.00 35.53 163 GLY A C 1
ATOM 1302 O O . GLY A 1 163 ? 1.333 13.487 13.142 1.00 35.53 163 GLY A O 1
ATOM 1303 N N . LEU A 1 164 ? 2.550 12.924 11.333 1.00 33.28 164 LEU A N 1
ATOM 1304 C CA . LEU A 1 164 ? 3.2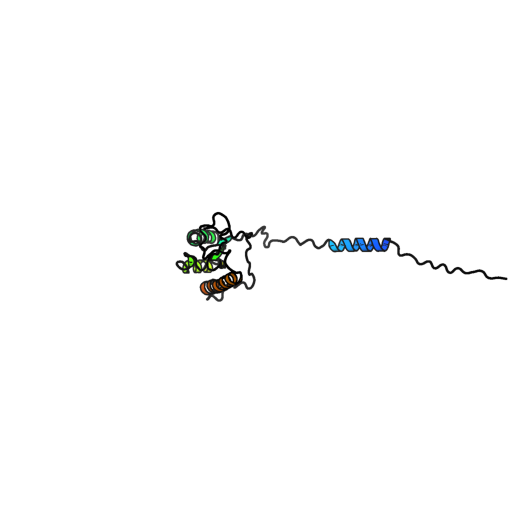36 11.681 11.688 1.00 33.28 164 LEU A CA 1
ATOM 1305 C C . LEU A 1 164 ? 3.674 10.996 10.391 1.00 33.28 164 LEU A C 1
ATOM 1307 O O . LEU A 1 164 ? 2.896 10.309 9.737 1.00 33.28 164 LEU A O 1
ATOM 1311 N N . LEU A 1 165 ? 4.947 11.146 10.025 1.00 34.88 165 LEU A N 1
ATOM 1312 C CA . LEU A 1 165 ? 5.599 10.142 9.190 1.00 34.88 165 LEU A CA 1
ATOM 1313 C C . LEU A 1 165 ? 5.685 8.872 10.056 1.00 34.88 165 LEU A C 1
ATOM 1315 O O . LEU A 1 165 ? 6.646 8.656 10.791 1.00 34.88 165 LEU A O 1
ATOM 1319 N N . HIS A 1 166 ? 4.616 8.082 10.090 1.00 39.28 166 HIS A N 1
ATOM 1320 C CA . HIS A 1 166 ? 4.654 6.743 10.654 1.00 39.28 166 HIS A CA 1
ATOM 1321 C C . HIS A 1 166 ? 5.092 5.796 9.553 1.00 39.28 166 HIS A C 1
ATOM 1323 O O . HIS A 1 166 ? 4.289 5.234 8.816 1.00 39.28 166 HIS A O 1
ATOM 1329 N N . THR A 1 167 ? 6.405 5.609 9.455 1.00 37.66 167 THR A N 1
ATOM 1330 C CA . THR A 1 167 ? 6.946 4.400 8.852 1.00 37.66 167 THR A CA 1
ATOM 1331 C C . THR A 1 167 ? 6.508 3.243 9.747 1.00 37.66 167 THR A C 1
ATOM 1333 O O . THR A 1 167 ? 7.083 3.016 10.815 1.00 37.66 167 THR A O 1
ATOM 1336 N N . PHE A 1 168 ? 5.443 2.539 9.365 1.00 37.97 168 PHE A N 1
ATOM 1337 C CA . PHE A 1 168 ? 5.079 1.292 10.020 1.00 37.97 168 PHE A CA 1
ATOM 1338 C C . PHE A 1 168 ? 6.183 0.279 9.730 1.00 37.97 168 PHE A C 1
ATOM 1340 O O . PHE A 1 168 ? 6.247 -0.334 8.671 1.00 37.97 168 PHE A O 1
ATOM 1347 N N . ARG A 1 169 ? 7.077 0.093 10.700 1.00 34.44 169 ARG A N 1
ATOM 1348 C CA . ARG A 1 169 ? 7.972 -1.057 10.731 1.00 34.44 169 ARG A CA 1
ATOM 1349 C C . ARG A 1 169 ? 7.163 -2.244 11.253 1.00 34.44 169 ARG A C 1
ATOM 1351 O O . ARG A 1 169 ? 7.331 -2.647 12.402 1.00 34.44 169 ARG A O 1
ATOM 1358 N N . ALA A 1 170 ? 6.279 -2.803 10.421 1.00 35.28 170 ALA A N 1
ATOM 1359 C CA . ALA A 1 170 ? 5.973 -4.226 10.556 1.00 35.28 170 ALA A CA 1
ATOM 1360 C C . ALA A 1 170 ? 7.335 -4.931 10.551 1.00 35.28 170 ALA A C 1
ATOM 1362 O O . ALA A 1 170 ? 8.185 -4.559 9.741 1.00 35.28 170 ALA A O 1
ATOM 1363 N N . GLY A 1 171 ? 7.617 -5.793 11.534 1.00 29.44 171 GLY A N 1
ATOM 1364 C CA . GLY A 1 171 ? 8.947 -6.380 11.728 1.00 29.44 171 GLY A CA 1
ATOM 1365 C C . GLY A 1 171 ? 9.559 -6.767 10.383 1.00 29.44 171 GLY A C 1
ATOM 1366 O O . GLY A 1 171 ? 9.037 -7.659 9.732 1.00 29.44 171 GLY A O 1
ATOM 1367 N N . LEU A 1 172 ? 10.581 -6.003 9.969 1.00 35.62 172 LEU A N 1
ATOM 1368 C CA . LEU A 1 172 ? 11.133 -5.892 8.613 1.00 35.62 172 LEU A CA 1
ATOM 1369 C C . LEU A 1 172 ? 11.660 -7.248 8.107 1.00 35.62 172 LEU A C 1
ATOM 1371 O O . LEU A 1 172 ? 12.859 -7.493 8.035 1.00 35.62 172 LEU A O 1
ATOM 1375 N N . LYS A 1 173 ? 10.753 -8.146 7.752 1.00 35.25 173 LYS A N 1
ATOM 1376 C CA . LYS A 1 173 ? 10.835 -8.854 6.493 1.00 35.25 173 LYS A CA 1
ATOM 1377 C C . LYS A 1 173 ? 9.877 -8.107 5.585 1.00 35.25 173 LYS A C 1
ATOM 1379 O O . LYS A 1 173 ? 8.672 -8.141 5.802 1.00 35.25 173 LYS A O 1
ATOM 1384 N N . ILE A 1 174 ? 10.420 -7.407 4.594 1.00 50.62 174 ILE A N 1
ATOM 1385 C CA . ILE A 1 174 ? 9.675 -7.171 3.357 1.00 50.62 174 ILE A CA 1
ATOM 1386 C C . ILE A 1 174 ? 9.502 -8.577 2.784 1.00 50.62 174 ILE A C 1
ATOM 1388 O O . ILE A 1 174 ? 10.359 -9.093 2.063 1.00 50.62 174 ILE A O 1
ATOM 1392 N N . ASP A 1 175 ? 8.488 -9.286 3.272 1.00 53.88 175 ASP A N 1
ATOM 1393 C CA . ASP A 1 175 ? 8.117 -10.563 2.710 1.00 53.88 175 ASP A CA 1
ATOM 1394 C C . ASP A 1 175 ? 7.520 -10.214 1.360 1.00 53.88 175 ASP A C 1
ATOM 1396 O O . ASP A 1 175 ? 6.395 -9.748 1.261 1.00 53.88 175 ASP A O 1
ATOM 1400 N N . CYS A 1 176 ? 8.322 -10.366 0.312 1.00 67.50 176 CYS A N 1
ATOM 1401 C CA . CYS A 1 176 ? 7.838 -10.189 -1.039 1.00 67.50 176 CYS A CA 1
ATOM 1402 C C . CYS A 1 176 ? 6.781 -11.256 -1.285 1.00 67.50 176 CYS A C 1
ATOM 1404 O O . CYS A 1 176 ? 7.079 -12.447 -1.349 1.00 67.50 176 CYS A O 1
ATOM 1406 N N . ILE A 1 177 ? 5.531 -10.861 -1.337 1.00 63.81 177 ILE A N 1
ATOM 1407 C CA . ILE A 1 177 ? 4.431 -11.770 -1.608 1.00 63.81 177 ILE A CA 1
ATOM 1408 C C . ILE A 1 177 ? 3.920 -11.378 -2.998 1.00 63.81 177 ILE A C 1
ATOM 1410 O O . ILE A 1 177 ? 4.074 -10.231 -3.418 1.00 63.81 177 ILE A O 1
ATOM 1414 N N . GLN A 1 178 ? 3.493 -12.373 -3.774 1.00 56.50 178 GLN A N 1
ATOM 1415 C CA . GLN A 1 178 ? 2.901 -12.146 -5.095 1.00 56.50 178 GLN A CA 1
ATOM 1416 C C . GLN A 1 178 ? 1.488 -11.585 -4.979 1.00 56.50 178 GLN A C 1
ATOM 1418 O O . GLN A 1 178 ? 0.782 -11.994 -4.029 1.00 56.50 178 GLN A O 1
#